Protein AF-A0A383EWJ6-F1 (afdb_monomer_lite)

Structure (mmCIF, N/CA/C/O backbone):
data_AF-A0A383EWJ6-F1
#
_entry.id   AF-A0A383EWJ6-F1
#
loop_
_atom_site.group_PDB
_atom_site.id
_atom_site.type_symbol
_atom_site.label_atom_id
_atom_site.label_alt_id
_atom_site.label_comp_id
_atom_site.label_asym_id
_atom_site.label_entity_id
_atom_site.label_seq_id
_atom_site.pdbx_PDB_ins_code
_atom_site.Cartn_x
_atom_site.Cartn_y
_atom_site.Cartn_z
_atom_site.occupancy
_atom_site.B_iso_or_equiv
_atom_site.auth_seq_id
_atom_site.auth_comp_id
_atom_site.auth_asym_id
_atom_site.auth_atom_id
_atom_site.pdbx_PDB_model_num
ATOM 1 N N . GLU A 1 1 ? 9.327 21.428 -35.315 1.00 63.06 1 GLU A N 1
ATOM 2 C CA . GLU A 1 1 ? 8.652 21.536 -34.005 1.00 63.06 1 GLU A CA 1
ATOM 3 C C . GLU A 1 1 ? 7.188 21.167 -34.194 1.00 63.06 1 GLU A C 1
ATOM 5 O O . GLU A 1 1 ? 6.623 21.555 -35.209 1.00 63.06 1 GLU A O 1
ATOM 10 N N . MET A 1 2 ? 6.603 20.354 -33.310 1.00 69.00 2 MET A N 1
ATOM 11 C CA . MET A 1 2 ? 5.151 20.126 -33.326 1.00 69.00 2 MET A CA 1
ATOM 12 C C . MET A 1 2 ? 4.463 21.328 -32.682 1.00 69.00 2 MET A C 1
ATOM 14 O O . MET A 1 2 ? 4.851 21.725 -31.585 1.00 69.00 2 MET A O 1
ATOM 18 N N . ASN A 1 3 ? 3.427 21.869 -33.323 1.00 84.12 3 ASN A N 1
ATOM 19 C CA . ASN A 1 3 ? 2.596 22.910 -32.715 1.00 84.12 3 ASN A CA 1
ATOM 20 C C . ASN A 1 3 ? 1.774 22.335 -31.542 1.00 84.12 3 ASN A C 1
ATOM 22 O O . ASN A 1 3 ? 1.432 21.152 -31.549 1.00 84.12 3 ASN A O 1
ATOM 26 N N . GLU A 1 4 ? 1.395 23.166 -30.565 1.00 80.31 4 GLU A N 1
ATOM 27 C CA . GLU A 1 4 ? 0.657 22.749 -29.350 1.00 80.31 4 GLU A CA 1
ATOM 28 C C . GLU A 1 4 ? -0.636 21.963 -29.642 1.00 80.31 4 GLU A C 1
ATOM 30 O O . GLU A 1 4 ? -1.017 21.047 -28.918 1.00 80.31 4 GLU A O 1
ATOM 35 N N . ILE A 1 5 ? -1.309 22.264 -30.752 1.00 79.00 5 ILE A N 1
ATOM 36 C CA . ILE A 1 5 ? -2.526 21.549 -31.159 1.00 79.00 5 ILE A CA 1
ATOM 37 C C . ILE A 1 5 ? -2.198 20.117 -31.615 1.00 79.00 5 ILE A C 1
ATOM 39 O O . ILE A 1 5 ? -2.947 19.181 -31.329 1.00 79.00 5 ILE A O 1
ATOM 43 N N . GLN A 1 6 ? -1.055 19.917 -32.280 1.00 81.56 6 GLN A N 1
ATOM 44 C CA . GLN A 1 6 ? -0.598 18.586 -32.683 1.00 81.56 6 GLN A CA 1
ATOM 45 C C . GLN A 1 6 ? -0.189 17.752 -31.468 1.00 81.56 6 GLN A C 1
ATOM 47 O O . GLN A 1 6 ? -0.546 16.576 -31.410 1.00 81.56 6 GLN A O 1
ATOM 52 N N . THR A 1 7 ? 0.469 18.346 -30.469 1.00 80.94 7 THR A N 1
ATOM 53 C CA . THR A 1 7 ? 0.837 17.623 -29.241 1.00 80.94 7 THR A CA 1
ATOM 54 C C . THR A 1 7 ? -0.395 17.201 -28.440 1.00 80.94 7 THR A C 1
ATOM 56 O O . THR A 1 7 ? -0.472 16.049 -28.018 1.00 80.94 7 THR A O 1
ATOM 59 N N . LEU A 1 8 ? -1.404 18.068 -28.304 1.00 82.00 8 LEU A N 1
ATOM 60 C CA . LEU A 1 8 ? -2.668 17.716 -27.648 1.00 82.00 8 LEU A CA 1
ATOM 61 C C . LEU A 1 8 ? -3.435 16.628 -28.406 1.00 82.00 8 LEU A C 1
ATOM 63 O O . LEU A 1 8 ? -3.936 15.689 -27.789 1.00 82.00 8 LEU A O 1
ATOM 67 N N . SER A 1 9 ? -3.486 16.712 -29.738 1.00 81.50 9 SER A N 1
ATOM 68 C CA . SER A 1 9 ? -4.126 15.677 -30.556 1.00 81.50 9 SER A CA 1
ATOM 69 C C . SER A 1 9 ? -3.416 14.326 -30.431 1.00 81.50 9 SER A C 1
ATOM 71 O O . SER A 1 9 ? -4.074 13.296 -30.319 1.00 81.50 9 SER A O 1
ATOM 73 N N . TYR A 1 10 ? -2.083 14.329 -30.365 1.00 82.81 10 TYR A N 1
ATOM 74 C CA . TYR A 1 10 ? -1.284 13.128 -30.164 1.00 82.81 10 TYR A CA 1
ATOM 75 C C . TYR A 1 10 ? -1.541 12.508 -28.786 1.00 82.81 10 TYR A C 1
ATOM 77 O O . TYR A 1 10 ? -1.777 11.308 -28.705 1.00 82.81 10 TYR A O 1
ATOM 85 N N . LEU A 1 11 ? -1.571 13.317 -27.720 1.00 80.44 11 LEU A N 1
ATOM 86 C CA . LEU A 1 11 ? -1.831 12.852 -26.351 1.00 80.44 11 LEU A CA 1
ATOM 87 C C . LEU A 1 11 ? -3.245 12.281 -26.172 1.00 80.44 11 LEU A C 1
ATOM 89 O O . LEU A 1 11 ? -3.419 11.261 -25.510 1.00 80.44 11 LEU A O 1
ATOM 93 N N . LEU A 1 12 ? -4.261 12.923 -26.751 1.00 80.00 12 LEU A N 1
ATOM 94 C CA . LEU A 1 12 ? -5.654 12.482 -26.616 1.00 80.00 12 LEU A CA 1
ATOM 95 C C . LEU A 1 12 ? -5.964 11.236 -27.449 1.00 80.00 12 LEU A C 1
ATOM 97 O O . LEU A 1 12 ? -6.811 10.439 -27.055 1.00 80.00 12 LEU A O 1
ATOM 101 N N . ASN A 1 13 ? -5.277 11.059 -28.578 1.00 81.56 13 ASN A N 1
ATOM 102 C CA . ASN A 1 13 ? -5.484 9.924 -29.477 1.00 81.56 13 ASN A CA 1
ATOM 103 C C . ASN A 1 13 ? -4.571 8.728 -29.146 1.00 81.56 13 ASN A C 1
ATOM 105 O O . ASN A 1 13 ? -4.603 7.700 -29.822 1.00 81.56 13 ASN A O 1
ATOM 109 N N . GLN A 1 14 ? -3.731 8.857 -28.115 1.00 81.81 14 GLN A N 1
ATOM 110 C CA . GLN A 1 14 ? -2.833 7.799 -27.686 1.00 81.81 14 GLN A CA 1
ATOM 111 C C . GLN A 1 14 ? -3.583 6.748 -26.865 1.00 81.81 14 GLN A C 1
ATOM 113 O O . GLN A 1 14 ? -4.329 7.062 -25.936 1.00 81.81 14 GLN A O 1
ATOM 118 N N . ASN A 1 15 ? -3.329 5.471 -27.155 1.00 84.44 15 ASN A N 1
ATOM 119 C CA . ASN A 1 15 ? -3.796 4.394 -26.296 1.00 84.44 15 ASN A CA 1
ATOM 120 C C . ASN A 1 15 ? -2.955 4.356 -25.011 1.00 84.44 15 ASN A C 1
ATOM 122 O O . ASN A 1 15 ? -1.870 3.771 -24.971 1.00 84.44 15 ASN A O 1
ATOM 126 N N . TRP A 1 16 ? -3.458 4.991 -23.954 1.00 81.88 16 TRP A N 1
ATOM 127 C CA . TRP A 1 16 ? -2.786 5.083 -22.656 1.00 81.88 16 TRP A CA 1
ATOM 128 C C . TRP A 1 16 ? -2.448 3.720 -22.044 1.00 81.88 16 TRP A C 1
ATOM 130 O O . TRP A 1 16 ? -1.446 3.604 -21.339 1.00 81.88 16 TRP A O 1
ATOM 140 N N . LEU A 1 17 ? -3.222 2.673 -22.345 1.00 81.44 17 LEU A N 1
ATOM 141 C CA . LEU A 1 17 ? -2.930 1.323 -21.863 1.00 81.44 17 LEU A CA 1
ATOM 142 C C . LEU A 1 17 ? -1.641 0.775 -22.485 1.00 81.44 17 LEU A C 1
ATOM 144 O O . LEU A 1 17 ? -0.797 0.236 -21.767 1.00 81.44 17 LEU A O 1
ATOM 148 N N . ASP A 1 18 ? -1.434 0.995 -23.784 1.00 83.06 18 ASP A N 1
ATOM 149 C CA . ASP A 1 18 ? -0.212 0.578 -24.477 1.00 83.06 18 ASP A CA 1
ATOM 150 C C . ASP A 1 18 ? 1.009 1.368 -23.994 1.00 83.06 18 ASP A C 1
ATOM 152 O O . ASP A 1 18 ? 2.106 0.820 -23.873 1.00 83.06 18 ASP A O 1
ATOM 156 N N . VAL A 1 19 ? 0.825 2.651 -23.669 1.00 84.19 19 VAL A N 1
ATOM 157 C CA . VAL A 1 19 ? 1.882 3.491 -23.082 1.00 84.19 19 VAL A CA 1
ATOM 158 C C . VAL A 1 19 ? 2.323 2.940 -21.733 1.00 84.19 19 VAL A C 1
ATOM 160 O O . VAL A 1 19 ? 3.520 2.755 -21.507 1.00 84.19 19 VAL A O 1
ATOM 163 N N . VAL A 1 20 ? 1.367 2.630 -20.854 1.00 83.44 20 VAL A N 1
ATOM 164 C CA . VAL A 1 20 ? 1.648 2.053 -19.534 1.00 83.44 20 VAL A CA 1
ATOM 165 C C . VAL A 1 20 ? 2.313 0.683 -19.675 1.00 83.44 20 VAL A C 1
ATOM 167 O O . VAL A 1 20 ? 3.306 0.418 -18.997 1.00 83.44 20 VAL A O 1
ATOM 170 N N . ALA A 1 21 ? 1.829 -0.171 -20.582 1.00 83.44 21 ALA A N 1
ATOM 171 C CA . ALA A 1 21 ? 2.427 -1.480 -20.837 1.00 83.44 21 ALA A CA 1
ATOM 172 C C . ALA A 1 21 ? 3.893 -1.363 -21.292 1.00 83.44 21 ALA A C 1
ATOM 174 O O . ALA A 1 21 ? 4.762 -2.048 -20.748 1.00 83.44 21 ALA A O 1
ATOM 175 N N . ARG A 1 22 ? 4.195 -0.444 -22.222 1.00 84.44 22 ARG A N 1
ATOM 176 C CA . ARG A 1 22 ? 5.563 -0.179 -22.705 1.00 84.44 22 ARG A CA 1
ATOM 177 C C . ARG A 1 22 ? 6.465 0.400 -21.619 1.00 84.44 22 ARG A C 1
ATOM 179 O O . ARG A 1 22 ? 7.590 -0.064 -21.452 1.00 84.44 22 ARG A O 1
ATOM 186 N N . PHE A 1 23 ? 5.975 1.369 -20.846 1.00 85.31 23 PHE A N 1
ATOM 187 C CA . PHE A 1 23 ? 6.714 1.933 -19.713 1.00 85.31 23 PHE A CA 1
ATOM 188 C C . PHE A 1 23 ? 7.077 0.852 -18.684 1.00 85.31 23 PHE A C 1
ATOM 190 O O . PHE A 1 23 ? 8.219 0.773 -18.220 1.00 85.31 23 PHE A O 1
ATOM 197 N N . ARG A 1 24 ? 6.130 -0.040 -18.362 1.00 81.69 24 ARG A N 1
ATOM 198 C CA . ARG A 1 24 ? 6.387 -1.161 -17.449 1.00 81.69 24 ARG A CA 1
ATOM 199 C C . ARG A 1 24 ? 7.378 -2.161 -18.037 1.00 81.69 24 ARG A C 1
ATOM 201 O O . ARG A 1 24 ? 8.281 -2.573 -17.322 1.00 81.69 24 ARG A O 1
ATOM 208 N N . ALA A 1 25 ? 7.263 -2.509 -19.317 1.00 83.44 25 ALA A N 1
ATOM 209 C CA . ALA A 1 25 ? 8.219 -3.399 -19.973 1.00 83.44 25 ALA A CA 1
ATOM 210 C C . ALA A 1 25 ? 9.655 -2.848 -19.905 1.00 83.44 25 ALA A C 1
ATOM 212 O O . ALA A 1 25 ? 10.561 -3.568 -19.491 1.00 83.44 25 ALA A O 1
ATOM 213 N N . ASN A 1 26 ? 9.845 -1.560 -20.206 1.00 82.00 26 ASN A N 1
ATOM 214 C CA . ASN A 1 26 ? 11.156 -0.910 -20.142 1.00 82.00 26 ASN A CA 1
ATOM 215 C C . ASN A 1 26 ? 11.695 -0.845 -18.705 1.00 82.00 26 ASN A C 1
ATOM 217 O O . ASN A 1 26 ? 12.834 -1.219 -18.447 1.00 82.00 26 ASN A O 1
ATOM 221 N N . SER A 1 27 ? 10.859 -0.453 -17.740 1.00 78.81 27 SER A N 1
ATOM 222 C CA . SER A 1 27 ? 11.286 -0.382 -16.336 1.00 78.81 27 SER A CA 1
ATOM 223 C C . SER A 1 27 ? 11.604 -1.749 -15.721 1.00 78.81 27 SER A C 1
ATOM 225 O O . SER A 1 27 ? 12.435 -1.813 -14.819 1.00 78.81 27 SER A O 1
ATOM 227 N N . ILE A 1 28 ? 10.987 -2.846 -16.182 1.00 80.31 28 ILE A N 1
ATOM 228 C CA . ILE A 1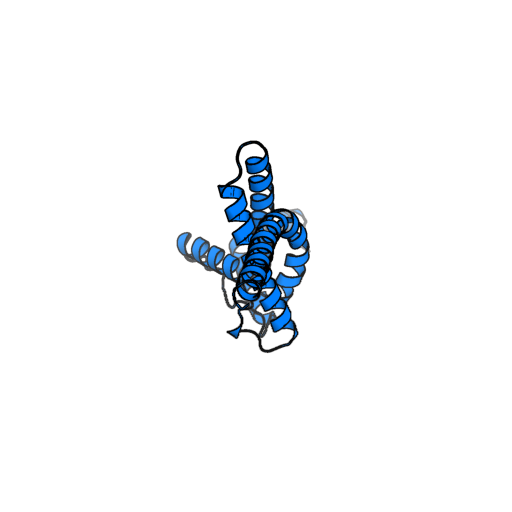 28 ? 11.349 -4.213 -15.764 1.00 80.31 28 ILE A CA 1
ATOM 229 C C . ILE A 1 28 ? 12.775 -4.553 -16.217 1.00 80.31 28 ILE A C 1
ATOM 231 O O . ILE A 1 28 ? 13.529 -5.115 -15.424 1.00 80.31 28 ILE A O 1
ATOM 235 N N . LEU A 1 29 ? 13.148 -4.182 -17.447 1.00 78.44 29 LEU A N 1
ATOM 236 C CA . LEU A 1 29 ? 14.494 -4.406 -17.986 1.00 78.44 29 LEU A CA 1
ATOM 237 C C . LEU A 1 29 ? 15.555 -3.618 -17.201 1.00 78.44 29 LEU A C 1
ATOM 239 O O . LEU A 1 29 ? 16.581 -4.183 -16.829 1.00 78.44 29 LEU A O 1
ATOM 243 N N . ASP A 1 30 ? 15.266 -2.360 -16.862 1.00 73.94 30 ASP A N 1
ATOM 244 C CA . ASP A 1 30 ? 16.184 -1.498 -16.099 1.00 73.94 30 ASP A CA 1
ATOM 245 C C . ASP A 1 30 ? 16.280 -1.873 -14.610 1.00 73.94 30 ASP A C 1
ATOM 247 O O . ASP A 1 30 ? 17.268 -1.579 -13.937 1.00 73.94 30 ASP A O 1
ATOM 251 N N . SER A 1 31 ? 15.256 -2.534 -14.067 1.00 67.62 31 SER A N 1
ATOM 252 C CA . SER A 1 31 ? 15.156 -2.853 -12.636 1.00 67.62 31 SER A CA 1
ATOM 253 C C . SER A 1 31 ? 16.077 -3.983 -12.167 1.00 67.62 31 SER A C 1
ATOM 255 O O . SER A 1 31 ? 16.186 -4.212 -10.959 1.00 67.62 31 SER A O 1
ATOM 257 N N . GLY A 1 32 ? 16.739 -4.698 -13.081 1.00 70.88 32 GLY A N 1
ATOM 258 C CA . GLY A 1 32 ? 17.689 -5.760 -12.751 1.00 70.88 32 GLY A CA 1
ATOM 259 C C . GLY A 1 32 ? 17.109 -6.827 -11.811 1.00 70.88 32 GLY A C 1
ATOM 260 O O . GLY A 1 32 ? 15.981 -7.287 -11.978 1.00 70.88 32 GLY A O 1
ATOM 261 N N . ARG A 1 33 ? 17.879 -7.225 -10.787 1.00 66.00 33 ARG A N 1
ATOM 262 C CA . ARG A 1 33 ? 17.529 -8.321 -9.855 1.00 66.00 33 ARG A CA 1
ATOM 263 C C . ARG A 1 33 ? 16.324 -8.037 -8.954 1.00 66.00 33 ARG A C 1
ATOM 265 O O . ARG A 1 33 ? 15.841 -8.958 -8.305 1.00 66.00 33 ARG A O 1
ATOM 272 N N . THR A 1 34 ? 15.858 -6.789 -8.876 1.00 70.94 34 THR A N 1
ATOM 273 C CA . THR A 1 34 ? 14.836 -6.375 -7.905 1.00 70.94 34 THR A CA 1
ATOM 274 C C . THR A 1 34 ? 13.434 -6.210 -8.505 1.00 70.94 34 THR A C 1
ATOM 276 O O . THR A 1 34 ? 12.513 -5.689 -7.869 1.00 70.94 34 THR A O 1
ATOM 279 N N . THR A 1 35 ? 13.252 -6.674 -9.743 1.00 78.88 35 THR A N 1
ATOM 280 C CA . THR A 1 35 ? 11.964 -6.654 -10.436 1.00 78.88 35 THR A CA 1
ATOM 281 C C . THR A 1 35 ? 11.002 -7.739 -9.948 1.00 78.88 35 THR A C 1
ATOM 283 O O . THR A 1 35 ? 11.400 -8.829 -9.542 1.00 78.88 35 THR A O 1
ATOM 286 N N . TYR A 1 36 ? 9.703 -7.456 -10.048 1.00 71.88 36 TYR A N 1
ATOM 287 C CA . TYR A 1 36 ? 8.651 -8.450 -9.834 1.00 71.88 36 TYR A CA 1
ATOM 288 C C . TYR A 1 36 ? 8.528 -9.463 -10.982 1.00 71.88 36 TYR A C 1
ATOM 290 O O . TYR A 1 36 ? 7.942 -10.525 -10.783 1.00 71.88 36 TYR A O 1
ATOM 298 N N . GLY A 1 37 ? 9.022 -9.131 -12.184 1.00 72.31 37 GLY A N 1
ATOM 299 C CA . GLY A 1 37 ? 8.885 -9.978 -13.378 1.00 72.31 37 GLY A CA 1
ATOM 300 C C . GLY A 1 37 ? 7.437 -10.155 -13.860 1.00 72.31 37 GLY A C 1
ATOM 301 O O . GLY A 1 37 ? 7.124 -11.123 -14.549 1.00 72.31 37 GLY A O 1
ATOM 302 N N . VAL A 1 38 ? 6.530 -9.250 -13.469 1.00 78.62 38 VAL A N 1
ATOM 303 C CA . VAL A 1 38 ? 5.108 -9.303 -13.841 1.00 78.62 38 VAL A CA 1
ATOM 304 C C . VAL A 1 38 ? 4.809 -8.259 -14.913 1.00 78.62 38 VAL A C 1
ATOM 306 O O . VAL A 1 38 ? 4.807 -7.054 -14.640 1.00 78.62 38 VAL A O 1
ATOM 309 N N . TYR A 1 39 ? 4.521 -8.744 -16.120 1.00 79.25 39 TYR A N 1
ATOM 310 C CA . TYR A 1 39 ? 4.099 -7.935 -17.260 1.00 79.25 39 TYR A CA 1
ATOM 311 C C . TYR A 1 39 ? 2.599 -7.638 -17.212 1.00 79.25 39 TYR A C 1
ATOM 313 O O . TYR A 1 39 ? 1.811 -8.411 -16.663 1.00 79.25 39 TYR A O 1
ATOM 321 N N . LEU A 1 40 ? 2.224 -6.493 -17.781 1.00 79.50 40 LEU A N 1
ATOM 322 C CA . LEU A 1 40 ? 0.832 -6.101 -17.950 1.00 79.50 40 LEU A CA 1
ATOM 323 C C . LEU A 1 40 ? 0.333 -6.688 -19.271 1.00 79.50 40 LEU A C 1
ATOM 325 O O . LEU A 1 40 ? 0.836 -6.324 -20.331 1.00 79.50 40 LEU A O 1
ATOM 329 N N . ASP A 1 41 ? -0.610 -7.623 -19.188 1.00 80.50 41 ASP A N 1
ATOM 330 C CA . ASP A 1 41 ? -1.146 -8.332 -20.349 1.00 80.50 41 ASP A CA 1
ATOM 331 C C . ASP A 1 41 ? -2.487 -7.712 -20.766 1.00 80.50 41 ASP A C 1
ATOM 333 O O . ASP A 1 41 ? -3.466 -7.772 -20.022 1.00 80.50 41 ASP A O 1
ATOM 337 N N . LEU A 1 42 ? -2.510 -7.092 -21.950 1.00 82.12 42 LEU A N 1
ATOM 338 C CA . LEU A 1 42 ? -3.683 -6.437 -22.543 1.00 82.12 42 LEU A CA 1
ATOM 339 C C . LEU A 1 42 ? -4.406 -7.315 -23.574 1.00 82.12 42 LEU A C 1
ATOM 341 O O . LEU A 1 42 ? -5.339 -6.841 -24.216 1.00 82.12 42 LEU A O 1
ATOM 345 N N . SER A 1 43 ? -4.009 -8.581 -23.744 1.00 84.31 43 SER A N 1
ATOM 346 C CA . SER A 1 43 ? -4.613 -9.493 -24.730 1.00 84.31 43 SER A CA 1
ATOM 347 C C . SER A 1 43 ? -6.117 -9.698 -24.528 1.00 84.31 43 SER A C 1
ATOM 349 O O . SER A 1 43 ? -6.852 -9.952 -25.480 1.00 84.31 43 SER A O 1
ATOM 351 N N . SER A 1 44 ? -6.589 -9.589 -23.285 1.00 86.69 44 SER A N 1
ATOM 352 C CA . SER A 1 44 ? -7.993 -9.727 -22.912 1.00 86.69 44 SER A CA 1
ATOM 353 C C . SER A 1 44 ? -8.283 -8.955 -21.629 1.00 86.69 44 SER A C 1
ATOM 355 O O . SER A 1 44 ? -7.431 -8.870 -20.744 1.00 86.69 44 SER A O 1
ATOM 357 N N . THR A 1 45 ? -9.514 -8.460 -21.465 1.00 84.69 45 THR A N 1
ATOM 358 C CA . THR A 1 45 ? -9.972 -7.814 -20.222 1.00 84.69 45 THR A CA 1
ATOM 359 C C . THR A 1 45 ? -9.758 -8.714 -19.003 1.00 84.69 45 THR A C 1
ATOM 361 O O . THR A 1 45 ? -9.369 -8.234 -17.940 1.00 84.69 45 THR A O 1
ATOM 364 N N . TYR A 1 46 ? -9.949 -10.027 -19.158 1.00 85.56 46 TYR A N 1
ATOM 365 C CA . TYR A 1 46 ? -9.704 -10.993 -18.087 1.00 85.56 46 TYR A CA 1
ATOM 366 C C . TYR A 1 46 ? -8.218 -11.061 -17.702 1.00 85.56 46 TYR A C 1
ATOM 368 O O . TYR A 1 46 ? -7.877 -10.972 -16.520 1.00 85.56 46 TYR A O 1
ATOM 376 N N . MET A 1 47 ? -7.327 -11.153 -18.695 1.00 85.88 47 MET A N 1
ATOM 377 C CA . MET A 1 47 ? -5.875 -11.181 -18.475 1.00 85.88 47 MET A CA 1
ATO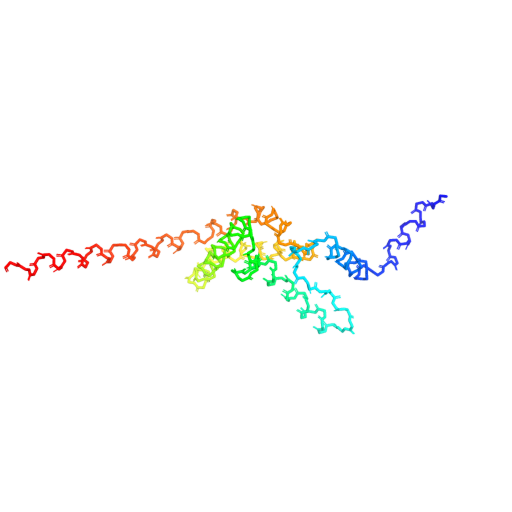M 378 C C . MET A 1 47 ? -5.357 -9.867 -17.888 1.00 85.88 47 MET A C 1
ATOM 380 O O . MET A 1 47 ? -4.488 -9.877 -17.013 1.00 85.88 47 MET A O 1
ATOM 384 N N . MET A 1 48 ? -5.943 -8.739 -18.286 1.00 85.25 48 MET A N 1
ATOM 385 C CA . MET A 1 48 ? -5.619 -7.427 -17.733 1.00 85.25 48 MET A CA 1
ATOM 386 C C . MET A 1 48 ? -5.956 -7.355 -16.241 1.00 85.25 48 MET A C 1
ATOM 388 O O . MET A 1 48 ? -5.117 -6.943 -15.438 1.00 85.25 48 MET A O 1
ATOM 392 N N . VAL A 1 49 ? -7.152 -7.799 -15.843 1.00 87.56 49 VAL A N 1
ATOM 393 C CA . VAL A 1 49 ? -7.551 -7.816 -14.427 1.00 87.56 49 VAL A CA 1
ATOM 394 C C . VAL A 1 49 ? -6.661 -8.773 -13.634 1.00 87.56 49 VAL A C 1
ATOM 396 O O . VAL A 1 49 ? -6.160 -8.406 -12.571 1.00 87.56 49 VAL A O 1
ATOM 399 N N . TYR A 1 50 ? -6.403 -9.972 -14.160 1.00 88.12 50 TYR A N 1
ATOM 400 C CA . TYR A 1 50 ? -5.557 -10.963 -13.496 1.00 88.12 50 TYR A CA 1
ATOM 401 C C . TYR A 1 50 ? -4.117 -10.468 -13.303 1.00 88.12 50 TYR A C 1
ATOM 403 O O . TYR A 1 50 ? -3.587 -10.517 -12.191 1.00 88.12 50 TYR A O 1
ATOM 411 N N . SER A 1 51 ? -3.490 -9.949 -14.362 1.00 86.50 51 SER A N 1
ATOM 412 C CA . SER A 1 51 ? -2.128 -9.412 -14.300 1.00 86.50 51 SER A CA 1
ATOM 413 C C . SER A 1 51 ? -2.044 -8.220 -13.343 1.00 86.50 51 SER A C 1
ATOM 415 O O . SER A 1 51 ? -1.118 -8.160 -12.537 1.00 86.50 51 SER A O 1
ATOM 417 N N . THR A 1 52 ? -3.043 -7.335 -13.335 1.00 86.00 52 THR A N 1
ATOM 418 C CA . THR A 1 52 ? -3.131 -6.195 -12.403 1.00 86.00 52 THR A CA 1
ATOM 419 C C . THR A 1 52 ? -3.240 -6.633 -10.948 1.00 86.00 52 THR A C 1
ATOM 421 O O . THR A 1 52 ? -2.498 -6.141 -10.098 1.00 86.00 52 THR A O 1
ATOM 424 N N . LEU A 1 53 ? -4.103 -7.603 -10.643 1.00 88.00 53 LEU A N 1
ATOM 425 C CA . LEU A 1 53 ? -4.200 -8.148 -9.290 1.00 88.00 53 LEU A CA 1
ATOM 426 C C . LEU A 1 53 ? -2.901 -8.840 -8.871 1.00 88.00 53 LEU A C 1
ATOM 428 O O . LEU A 1 53 ? -2.434 -8.643 -7.750 1.00 88.00 53 LEU A O 1
ATOM 432 N N . LYS A 1 54 ? -2.271 -9.596 -9.777 1.00 86.94 54 LYS A N 1
ATOM 433 C CA . LYS A 1 54 ? -0.969 -10.222 -9.524 1.00 86.94 54 LYS A CA 1
ATOM 434 C C . LYS A 1 54 ? 0.094 -9.168 -9.204 1.00 86.94 54 LYS A C 1
ATOM 436 O O . LYS A 1 54 ? 0.794 -9.309 -8.207 1.00 86.94 54 LYS A O 1
ATOM 441 N N . MET A 1 55 ? 0.180 -8.089 -9.984 1.00 87.00 55 MET A N 1
ATOM 442 C CA . MET A 1 55 ? 1.083 -6.965 -9.704 1.00 87.00 55 MET A CA 1
ATOM 443 C C . MET A 1 55 ? 0.829 -6.361 -8.325 1.00 87.00 55 MET A C 1
ATOM 445 O O . MET A 1 55 ? 1.776 -6.115 -7.584 1.00 87.00 55 MET A O 1
ATOM 449 N N . TYR A 1 56 ? -0.438 -6.169 -7.964 1.00 88.19 56 TYR A N 1
ATOM 450 C CA . TYR A 1 56 ? -0.811 -5.597 -6.679 1.00 88.19 56 TYR A CA 1
ATOM 451 C C . TYR A 1 56 ? -0.365 -6.459 -5.491 1.00 88.19 56 TYR A C 1
ATOM 453 O O . TYR A 1 56 ? 0.196 -5.952 -4.519 1.00 88.19 56 TYR A O 1
ATOM 461 N N . VAL A 1 57 ? -0.543 -7.777 -5.590 1.00 87.31 57 VAL A N 1
ATOM 462 C CA . VAL A 1 57 ? -0.086 -8.730 -4.568 1.00 87.31 57 VAL A CA 1
ATOM 463 C C . VAL A 1 57 ? 1.439 -8.705 -4.442 1.00 87.31 57 VAL A C 1
ATOM 465 O O . VAL A 1 57 ? 1.960 -8.642 -3.330 1.00 87.31 57 VAL A O 1
ATOM 468 N N . TYR A 1 58 ? 2.165 -8.702 -5.563 1.00 85.88 58 TYR A N 1
ATOM 469 C CA . TYR A 1 58 ? 3.627 -8.606 -5.539 1.00 85.88 58 TYR A CA 1
ATOM 470 C C . TYR A 1 58 ? 4.102 -7.275 -4.950 1.00 85.88 58 TYR A C 1
ATOM 472 O O . TYR A 1 58 ? 5.036 -7.270 -4.158 1.00 85.88 58 TYR A O 1
ATOM 480 N N . TYR A 1 59 ? 3.435 -6.165 -5.260 1.00 86.06 59 TYR A N 1
ATOM 481 C CA . TYR A 1 59 ? 3.747 -4.866 -4.670 1.00 86.06 59 TYR A CA 1
ATOM 482 C C . TYR A 1 59 ? 3.607 -4.874 -3.141 1.00 86.06 59 TYR A C 1
ATOM 484 O O . TYR A 1 59 ? 4.502 -4.408 -2.442 1.00 86.06 59 TYR A O 1
ATOM 492 N N . LEU A 1 60 ? 2.520 -5.447 -2.614 1.00 84.25 60 LEU A N 1
ATOM 493 C CA . LEU A 1 60 ? 2.258 -5.458 -1.173 1.00 84.25 60 LEU A CA 1
ATOM 494 C C . LEU A 1 60 ? 3.192 -6.376 -0.380 1.00 84.25 60 LEU A C 1
ATOM 496 O O . LEU A 1 60 ? 3.546 -6.031 0.749 1.00 84.25 60 LEU A O 1
ATOM 500 N N . PHE A 1 61 ? 3.526 -7.547 -0.933 1.00 82.62 61 PHE A N 1
ATOM 501 C CA . PHE A 1 61 ? 4.141 -8.630 -0.159 1.00 82.62 61 PHE A CA 1
ATOM 502 C C . PHE A 1 61 ? 5.577 -8.979 -0.557 1.00 82.62 61 PHE A C 1
ATOM 504 O O . PHE A 1 61 ? 6.262 -9.655 0.213 1.00 82.62 61 PHE A O 1
ATOM 511 N N . ALA A 1 62 ? 6.069 -8.533 -1.712 1.00 82.00 62 ALA A N 1
ATOM 512 C CA . ALA A 1 62 ? 7.463 -8.757 -2.074 1.00 82.00 62 ALA A CA 1
ATOM 513 C C . ALA A 1 62 ? 8.387 -7.718 -1.391 1.00 82.00 62 ALA A C 1
ATOM 515 O O . ALA A 1 62 ? 7.985 -6.568 -1.198 1.00 82.00 62 ALA A O 1
ATOM 516 N N . PRO A 1 63 ? 9.638 -8.081 -1.056 1.00 78.12 63 PRO A N 1
ATOM 517 C CA . PRO A 1 63 ? 10.292 -9.351 -1.364 1.00 78.12 63 PRO A CA 1
ATOM 518 C C . PRO A 1 63 ? 9.881 -10.467 -0.401 1.00 78.12 63 PRO A C 1
ATOM 520 O O . PRO A 1 63 ? 9.809 -10.281 0.813 1.00 78.12 63 PRO A O 1
ATOM 523 N N . PHE A 1 64 ? 9.638 -11.650 -0.958 1.00 77.56 64 PHE A N 1
ATOM 524 C CA . PHE A 1 64 ? 9.436 -12.845 -0.150 1.00 77.56 64 PHE A CA 1
ATOM 525 C C . PHE A 1 64 ? 10.769 -13.345 0.429 1.00 77.56 64 PHE A C 1
ATOM 527 O O . PHE A 1 64 ? 11.809 -13.088 -0.178 1.00 77.56 64 PHE A O 1
ATOM 534 N N . PRO A 1 65 ? 10.774 -14.109 1.541 1.00 68.81 65 PRO A N 1
ATOM 535 C CA . PRO A 1 65 ? 12.009 -14.566 2.190 1.00 68.81 65 PRO A CA 1
ATOM 536 C C . PRO A 1 65 ? 12.989 -15.297 1.259 1.00 68.81 65 PRO A C 1
ATOM 538 O O . PRO A 1 65 ? 14.196 -15.193 1.433 1.00 68.81 65 PRO A O 1
ATOM 541 N N . TRP A 1 66 ? 12.479 -15.994 0.241 1.00 69.81 66 TRP A N 1
ATOM 542 C CA . TRP A 1 66 ? 13.274 -16.712 -0.762 1.00 69.81 66 TRP A CA 1
ATOM 543 C C . TRP A 1 66 ? 13.836 -15.829 -1.893 1.00 69.81 66 TRP A C 1
ATOM 545 O O . TRP A 1 66 ? 14.564 -16.332 -2.739 1.00 69.81 66 TRP A O 1
ATOM 555 N N . GLN A 1 67 ? 13.492 -14.538 -1.946 1.00 67.69 67 GLN A N 1
ATOM 556 C CA . GLN A 1 67 ? 14.010 -13.558 -2.920 1.00 67.69 67 GLN A CA 1
ATOM 557 C C . GLN A 1 67 ? 15.074 -12.629 -2.310 1.00 67.69 67 GLN A C 1
ATOM 559 O O . GLN A 1 67 ? 15.514 -11.670 -2.945 1.00 67.69 67 GLN A O 1
ATOM 564 N N . VAL A 1 68 ? 15.442 -12.866 -1.050 1.00 70.19 68 VAL A N 1
ATOM 565 C CA . VAL A 1 68 ? 16.336 -12.006 -0.280 1.00 70.19 68 VAL A CA 1
ATOM 566 C C . VAL A 1 68 ? 17.774 -12.507 -0.395 1.00 70.19 68 VAL A C 1
ATOM 568 O O . VAL A 1 68 ? 18.176 -13.411 0.326 1.00 70.19 68 VAL A O 1
ATOM 571 N N . ASP A 1 69 ? 18.560 -11.855 -1.252 1.00 69.44 69 ASP A N 1
ATOM 572 C CA . ASP A 1 69 ? 20.006 -12.108 -1.390 1.00 69.44 69 ASP A CA 1
ATOM 573 C C . ASP A 1 69 ? 20.876 -11.032 -0.698 1.00 69.44 69 ASP A C 1
ATOM 575 O O . ASP A 1 69 ? 22.103 -11.074 -0.761 1.00 69.44 69 ASP A O 1
ATOM 579 N N . SER A 1 70 ? 20.266 -10.018 -0.066 1.00 74.88 70 SER A N 1
ATOM 580 C CA . SER A 1 70 ? 20.975 -8.864 0.509 1.00 74.88 70 SER A CA 1
ATOM 581 C C . SER A 1 70 ? 20.367 -8.375 1.826 1.00 74.88 70 SER A C 1
ATOM 583 O O . SER A 1 70 ? 19.182 -8.577 2.093 1.00 74.88 70 SER A O 1
ATOM 585 N N . LEU A 1 71 ? 21.161 -7.663 2.639 1.00 72.38 71 LEU A N 1
ATOM 586 C CA . LEU A 1 71 ? 20.705 -7.045 3.897 1.00 72.38 71 LEU A CA 1
ATOM 587 C C . LEU A 1 71 ? 19.501 -6.112 3.689 1.00 72.38 71 LEU A C 1
ATOM 589 O O . LEU A 1 71 ? 18.566 -6.107 4.488 1.00 72.38 71 LEU A O 1
ATOM 593 N N . THR A 1 72 ? 19.483 -5.364 2.583 1.00 71.69 72 THR A N 1
ATOM 594 C CA . THR A 1 72 ? 18.343 -4.516 2.207 1.00 71.69 72 THR A CA 1
ATOM 595 C C . THR A 1 72 ? 17.102 -5.348 1.880 1.00 71.69 72 THR A C 1
ATOM 597 O O . THR A 1 72 ? 15.994 -4.956 2.235 1.00 71.69 72 THR A O 1
ATOM 600 N N . GLY A 1 73 ? 17.272 -6.520 1.258 1.00 73.69 73 GLY A N 1
ATOM 601 C CA . GLY A 1 73 ? 16.182 -7.469 1.038 1.00 73.69 73 GLY A CA 1
ATOM 602 C C . GLY A 1 73 ? 15.617 -8.033 2.346 1.00 73.69 73 GLY A C 1
ATOM 603 O O . GLY A 1 73 ? 14.408 -8.206 2.453 1.00 73.69 73 GLY A O 1
ATOM 604 N N . LEU A 1 74 ? 16.456 -8.255 3.365 1.00 79.25 74 LEU A N 1
ATOM 605 C CA . LEU A 1 74 ? 16.014 -8.765 4.669 1.00 79.25 74 LEU A CA 1
ATOM 606 C C . LEU A 1 74 ? 15.167 -7.733 5.418 1.00 79.25 74 LEU A C 1
ATOM 608 O O . LEU A 1 74 ? 14.111 -8.068 5.962 1.00 79.25 74 LEU A O 1
ATOM 612 N N . TYR A 1 75 ? 15.602 -6.470 5.400 1.00 79.94 75 TYR A N 1
ATOM 613 C CA . TYR A 1 75 ? 14.816 -5.353 5.922 1.00 79.94 75 TYR A CA 1
ATOM 614 C C . TYR A 1 75 ? 13.463 -5.251 5.205 1.00 79.94 75 TYR A C 1
ATOM 616 O O . TYR A 1 75 ? 12.414 -5.239 5.847 1.00 79.94 75 TYR A O 1
ATOM 624 N N . ALA A 1 76 ? 13.484 -5.285 3.872 1.00 80.50 76 ALA A N 1
ATOM 625 C CA . ALA A 1 76 ? 12.290 -5.219 3.041 1.00 80.50 76 ALA A CA 1
ATOM 626 C C . ALA A 1 76 ? 11.310 -6.382 3.283 1.00 80.50 76 ALA A C 1
ATOM 628 O O . ALA A 1 76 ? 10.099 -6.174 3.368 1.00 80.50 76 ALA A O 1
ATOM 629 N N . GLY A 1 77 ? 11.822 -7.606 3.435 1.00 81.94 77 GLY A N 1
ATOM 630 C CA . GLY A 1 77 ? 11.015 -8.786 3.743 1.00 81.94 77 GLY A CA 1
ATOM 631 C C . GLY A 1 77 ? 10.394 -8.711 5.139 1.00 81.94 77 GLY A C 1
ATOM 632 O O . GLY A 1 77 ? 9.216 -9.020 5.316 1.00 81.94 77 GLY A O 1
ATOM 633 N N . THR A 1 78 ? 11.147 -8.215 6.126 1.00 83.88 78 THR A N 1
ATOM 634 C CA . THR A 1 78 ? 10.629 -7.982 7.485 1.00 83.88 78 THR A CA 1
ATOM 635 C C . THR A 1 78 ? 9.521 -6.925 7.480 1.00 83.88 78 THR A C 1
ATOM 637 O O . THR A 1 78 ? 8.477 -7.117 8.107 1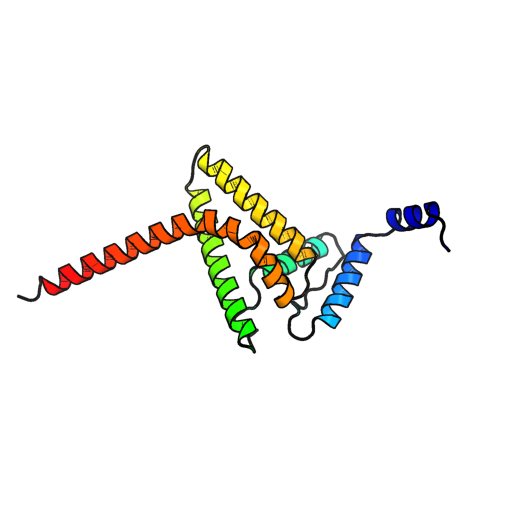.00 83.88 78 THR A O 1
ATOM 640 N N . GLU A 1 79 ? 9.703 -5.838 6.726 1.00 85.00 79 GLU A N 1
ATOM 641 C CA . GLU A 1 79 ? 8.690 -4.793 6.551 1.00 85.00 79 GLU A CA 1
ATOM 642 C C . GLU A 1 79 ? 7.413 -5.339 5.889 1.00 85.00 79 GLU A C 1
ATOM 644 O O . GLU A 1 79 ? 6.301 -5.006 6.308 1.00 85.00 79 GLU A O 1
ATOM 649 N N . SER A 1 80 ? 7.555 -6.211 4.889 1.00 86.06 80 SER A N 1
ATOM 650 C CA . SER A 1 80 ? 6.432 -6.897 4.241 1.00 86.06 80 SER A CA 1
ATOM 651 C C . SER A 1 80 ? 5.643 -7.777 5.223 1.00 86.06 80 SER A C 1
ATOM 653 O O . SER A 1 80 ? 4.415 -7.676 5.307 1.00 86.06 80 SER A O 1
ATOM 655 N N . ILE A 1 81 ? 6.332 -8.575 6.049 1.00 87.31 81 ILE A N 1
ATOM 656 C CA . ILE A 1 81 ? 5.692 -9.417 7.074 1.00 87.31 81 ILE A CA 1
ATOM 657 C C . ILE A 1 81 ? 4.946 -8.552 8.099 1.00 87.31 81 ILE A C 1
ATOM 659 O O . ILE A 1 81 ? 3.781 -8.815 8.406 1.00 87.31 81 ILE A O 1
ATOM 663 N N . MET A 1 82 ? 5.585 -7.488 8.594 1.00 87.38 82 MET A N 1
ATOM 664 C CA . MET A 1 82 ? 4.968 -6.513 9.502 1.00 87.38 82 MET A CA 1
ATOM 665 C C . MET A 1 82 ? 3.693 -5.910 8.901 1.00 87.38 82 MET A C 1
ATOM 667 O O . MET A 1 82 ? 2.649 -5.868 9.556 1.00 87.38 82 MET A O 1
ATOM 671 N N . ARG A 1 83 ? 3.740 -5.504 7.628 1.00 89.12 83 ARG A N 1
ATOM 672 C CA . ARG A 1 83 ? 2.583 -4.970 6.899 1.00 89.12 83 ARG A CA 1
ATOM 673 C C . ARG A 1 83 ? 1.456 -5.991 6.799 1.00 89.12 83 ARG A C 1
ATOM 675 O O . ARG A 1 83 ? 0.308 -5.648 7.071 1.00 89.12 83 ARG A O 1
ATOM 682 N N . MET A 1 84 ? 1.766 -7.242 6.464 1.00 88.38 84 MET A N 1
ATOM 683 C CA . MET A 1 84 ? 0.778 -8.320 6.389 1.00 88.38 84 MET A CA 1
ATOM 684 C C . MET A 1 84 ? 0.065 -8.527 7.733 1.00 88.38 84 MET A C 1
ATOM 686 O O . MET A 1 84 ? -1.163 -8.640 7.772 1.00 88.38 84 MET A O 1
ATOM 690 N N . ILE A 1 85 ? 0.813 -8.500 8.839 1.00 89.06 85 ILE A N 1
ATOM 691 C CA . ILE A 1 85 ? 0.264 -8.595 10.197 1.00 89.06 85 ILE A CA 1
ATOM 692 C C . ILE A 1 85 ? -0.669 -7.410 10.489 1.00 89.06 85 ILE A C 1
ATOM 694 O O . ILE A 1 85 ? -1.804 -7.614 10.930 1.00 89.06 85 ILE A O 1
ATOM 698 N N . LEU A 1 86 ? -0.234 -6.177 10.209 1.00 88.88 86 LEU A N 1
ATOM 699 C CA . LEU A 1 86 ? -1.039 -4.976 10.454 1.00 88.88 86 LEU A CA 1
ATOM 700 C C . LEU A 1 86 ? -2.313 -4.946 9.601 1.00 88.88 86 LEU A C 1
ATOM 702 O O . LEU A 1 86 ? -3.379 -4.620 10.125 1.00 88.88 86 LEU A O 1
ATOM 706 N N . ILE A 1 87 ? -2.246 -5.338 8.324 1.00 90.50 87 ILE A N 1
ATOM 707 C CA . ILE A 1 87 ? -3.425 -5.468 7.452 1.00 90.50 87 ILE A CA 1
ATOM 708 C C . ILE A 1 87 ? -4.397 -6.498 8.029 1.00 90.50 87 ILE A C 1
ATOM 710 O O . ILE A 1 87 ? -5.590 -6.216 8.157 1.00 90.50 87 ILE A O 1
ATOM 714 N N . TYR A 1 88 ? -3.905 -7.666 8.447 1.00 90.75 88 TYR A N 1
ATOM 715 C CA . TYR A 1 88 ? -4.746 -8.702 9.041 1.00 90.75 88 TYR A CA 1
ATOM 716 C C . TYR A 1 88 ? -5.477 -8.212 10.301 1.00 90.75 88 TYR A C 1
ATOM 718 O O . TYR A 1 88 ? -6.695 -8.393 10.422 1.00 90.75 88 TYR A O 1
ATOM 726 N N . PHE A 1 89 ? -4.771 -7.551 11.226 1.00 88.06 89 PHE A N 1
ATOM 727 C CA . PHE A 1 89 ? -5.390 -6.995 12.433 1.00 88.06 89 PHE A CA 1
ATOM 728 C C . PHE A 1 89 ? -6.348 -5.843 12.128 1.00 88.06 89 PHE A C 1
ATOM 730 O O . PHE A 1 89 ? -7.423 -5.789 12.728 1.00 88.06 89 PHE A O 1
ATOM 737 N N . SER A 1 90 ? -6.024 -4.992 11.154 1.00 89.19 90 SER A N 1
ATOM 738 C CA . SER A 1 90 ? -6.895 -3.905 10.697 1.00 89.19 90 SER A CA 1
ATOM 739 C C . SER A 1 90 ? -8.222 -4.438 10.153 1.00 89.19 90 SER A C 1
ATOM 741 O O . SER A 1 90 ? -9.294 -4.007 10.578 1.00 89.19 90 SER A O 1
ATOM 743 N N . VAL A 1 91 ? -8.178 -5.451 9.279 1.00 89.44 91 VAL A N 1
ATOM 744 C CA . VAL A 1 91 ? -9.382 -6.091 8.719 1.00 89.44 91 VAL A CA 1
ATOM 745 C C . VAL A 1 91 ? -10.163 -6.841 9.801 1.00 89.44 91 VAL A C 1
ATOM 747 O O . VAL A 1 91 ? -11.396 -6.830 9.820 1.00 89.44 91 VAL A O 1
ATOM 750 N N . LYS A 1 92 ? -9.473 -7.491 10.743 1.00 87.75 92 LYS A N 1
ATOM 751 C CA . LYS A 1 92 ? -10.114 -8.156 11.885 1.00 87.75 92 LYS A CA 1
ATOM 752 C C . LYS A 1 92 ? -10.836 -7.163 12.798 1.00 87.75 92 LYS A C 1
ATOM 754 O O . LYS A 1 92 ? -11.935 -7.476 13.248 1.00 87.75 92 LYS A O 1
ATOM 759 N N . GLN A 1 93 ? -10.245 -5.999 13.060 1.00 86.81 93 GLN A N 1
ATOM 760 C CA . GLN A 1 93 ? -10.863 -4.934 13.849 1.00 86.81 93 GLN A CA 1
ATOM 761 C C . GLN A 1 93 ? -12.055 -4.328 13.112 1.00 86.81 93 GLN A C 1
ATOM 763 O O . GLN A 1 93 ? -13.123 -4.182 13.696 1.00 86.81 93 GLN A O 1
ATOM 768 N N . TRP A 1 94 ? -11.909 -4.062 11.815 1.00 88.62 94 TRP A N 1
ATOM 769 C CA . TRP A 1 94 ? -12.992 -3.565 10.973 1.00 88.62 94 TRP A CA 1
ATOM 770 C C . TRP A 1 94 ? -14.220 -4.488 10.978 1.00 88.62 94 TRP A C 1
ATOM 772 O O . TRP A 1 94 ? -15.341 -4.007 11.122 1.00 88.62 94 TRP A O 1
ATOM 782 N N . ARG A 1 95 ? -14.020 -5.814 10.917 1.00 87.00 95 ARG A N 1
ATOM 783 C CA . ARG A 1 95 ? -15.114 -6.800 11.021 1.00 87.00 95 ARG A CA 1
ATOM 784 C C . ARG A 1 95 ? -15.808 -6.824 12.385 1.00 87.00 95 ARG A C 1
ATOM 786 O O . ARG A 1 95 ? -16.936 -7.293 12.471 1.00 87.00 95 ARG A O 1
ATOM 793 N N . LYS A 1 96 ? -15.133 -6.376 13.445 1.00 86.06 96 LYS A N 1
ATOM 794 C CA . LYS A 1 96 ? -15.669 -6.335 14.815 1.00 86.06 96 LYS A CA 1
ATOM 795 C C . LYS A 1 96 ? -16.260 -4.983 15.199 1.00 86.06 96 LYS A C 1
ATOM 797 O O . LYS A 1 96 ? -17.010 -4.917 16.166 1.00 86.06 96 LYS A O 1
ATOM 802 N N . ALA A 1 97 ? -15.873 -3.920 14.505 1.00 85.44 97 ALA A N 1
ATOM 803 C CA . ALA A 1 97 ? -16.333 -2.573 14.781 1.00 85.44 97 ALA A CA 1
ATOM 804 C C . ALA A 1 97 ? -17.768 -2.371 14.279 1.00 85.44 97 ALA A C 1
ATOM 806 O O . ALA A 1 97 ? -18.164 -2.907 13.244 1.00 85.44 97 ALA A O 1
ATOM 807 N N . TYR A 1 98 ? -18.524 -1.529 14.980 1.00 85.44 98 TYR A N 1
ATOM 808 C CA . TYR A 1 98 ? -19.889 -1.145 14.618 1.00 85.44 98 TYR A CA 1
ATOM 809 C C . TYR A 1 98 ? -20.044 0.383 14.676 1.00 85.44 98 TYR A C 1
ATOM 811 O O . TYR A 1 98 ? -19.243 1.078 15.301 1.00 85.44 98 TYR A O 1
ATOM 819 N N . GLY A 1 99 ? -21.055 0.918 13.986 1.00 89.38 99 GLY A N 1
ATOM 820 C CA . GLY A 1 99 ? -21.364 2.353 13.981 1.00 89.38 99 GLY A CA 1
ATOM 821 C C . GLY A 1 99 ? -20.308 3.234 13.296 1.00 89.38 99 GLY A C 1
ATOM 822 O O . GLY A 1 99 ? -19.692 2.837 12.303 1.00 89.38 99 GLY A O 1
ATOM 823 N N . SER A 1 100 ? -20.099 4.438 13.836 1.00 86.31 100 SER A N 1
ATOM 824 C CA . SER A 1 100 ? -19.181 5.459 13.300 1.00 86.31 100 SER A CA 1
ATOM 825 C C . SER A 1 100 ? -17.722 4.994 13.250 1.00 86.31 100 SER A C 1
ATOM 827 O O . SER A 1 100 ? -16.999 5.310 12.305 1.00 86.31 100 SER A O 1
ATOM 829 N N . GLN A 1 101 ? -17.294 4.161 14.204 1.00 85.44 101 GLN A N 1
ATOM 830 C CA . GLN A 1 101 ? -15.951 3.576 14.205 1.00 85.44 101 GLN A CA 1
ATOM 831 C C . GLN A 1 101 ? -15.717 2.686 12.980 1.00 85.44 101 GLN A C 1
ATOM 833 O O . GLN A 1 101 ? -14.658 2.752 12.358 1.00 85.44 101 GLN A O 1
ATOM 838 N N . ARG A 1 102 ? -16.716 1.885 12.579 1.00 88.25 102 ARG A N 1
ATOM 839 C CA . ARG A 1 102 ? -16.612 1.048 11.375 1.00 88.25 102 ARG A CA 1
ATOM 840 C C . ARG A 1 102 ? -16.478 1.902 10.120 1.00 88.25 102 ARG A C 1
ATOM 842 O O . ARG A 1 102 ? -15.691 1.550 9.246 1.00 88.25 102 ARG A O 1
ATOM 849 N N . GLN A 1 103 ? -17.210 3.011 10.027 1.00 89.25 103 GLN A N 1
ATOM 850 C CA . GLN A 1 103 ? -17.131 3.920 8.879 1.00 89.25 103 GLN A CA 1
ATOM 851 C C . GLN A 1 103 ? -15.737 4.543 8.756 1.00 89.25 103 GLN A C 1
ATOM 853 O O . GLN A 1 103 ? -15.140 4.472 7.684 1.00 89.25 103 GLN A O 1
ATOM 858 N N . LEU A 1 104 ? -15.175 5.048 9.860 1.00 89.44 104 LEU A N 1
ATOM 859 C CA . LEU A 1 104 ? -13.825 5.614 9.870 1.00 89.44 104 LEU A CA 1
ATOM 860 C C . LEU A 1 104 ? -12.760 4.572 9.490 1.00 89.44 104 LEU A C 1
ATOM 862 O O . LEU A 1 104 ? -11.911 4.839 8.642 1.00 89.44 104 LEU A O 1
ATOM 866 N N . LEU A 1 105 ? -12.839 3.359 10.051 1.00 90.00 105 LEU A N 1
ATOM 867 C CA . LEU A 1 105 ? -11.934 2.258 9.698 1.00 90.00 105 LEU A CA 1
ATOM 868 C C . LEU A 1 105 ? -12.073 1.848 8.224 1.00 90.00 105 LEU A C 1
ATOM 870 O O . LEU A 1 105 ? -11.070 1.578 7.568 1.00 90.00 105 LEU A O 1
ATOM 874 N N . SER A 1 106 ? -13.300 1.835 7.689 1.00 90.50 106 SER A N 1
ATOM 875 C CA . SER A 1 106 ? -13.555 1.544 6.271 1.00 90.50 106 SER A CA 1
ATOM 876 C C . SER A 1 106 ? -12.911 2.593 5.371 1.00 90.50 106 SER A C 1
ATOM 878 O O . SER A 1 106 ? -12.268 2.236 4.386 1.00 90.50 106 SER A O 1
ATOM 880 N N . LEU A 1 107 ? -13.059 3.876 5.716 1.00 93.19 107 LEU A N 1
ATOM 881 C CA . LEU A 1 107 ? -12.476 4.987 4.970 1.00 93.19 107 LEU A CA 1
ATOM 882 C C . LEU A 1 107 ? -10.948 4.889 4.957 1.00 93.19 107 LEU A C 1
ATOM 884 O O . LEU A 1 107 ? -10.347 4.917 3.887 1.00 93.19 107 LEU A O 1
ATOM 888 N N . MET A 1 108 ? -10.327 4.705 6.124 1.00 92.19 108 MET A N 1
ATOM 889 C CA . MET A 1 108 ? -8.870 4.583 6.235 1.00 92.19 108 MET A CA 1
ATOM 890 C C . MET A 1 108 ? -8.329 3.389 5.440 1.00 92.19 108 MET A C 1
ATOM 892 O O . MET A 1 108 ? -7.353 3.532 4.706 1.00 92.19 108 MET A O 1
ATOM 896 N N . LEU A 1 109 ? -8.986 2.226 5.525 1.00 91.75 109 LEU A N 1
ATOM 897 C CA . LEU A 1 109 ? -8.608 1.060 4.725 1.00 91.75 109 LEU A CA 1
ATOM 898 C C . LEU A 1 109 ? -8.777 1.329 3.229 1.00 91.75 109 LEU A C 1
ATOM 900 O O . LEU A 1 109 ? -7.877 1.024 2.455 1.00 91.75 109 LEU A O 1
ATOM 904 N N . THR A 1 110 ? -9.886 1.940 2.814 1.00 93.06 110 THR A N 1
ATOM 905 C CA . THR A 1 110 ? -10.134 2.259 1.401 1.00 93.06 110 THR A CA 1
ATOM 906 C C . THR A 1 110 ? -9.071 3.209 0.853 1.00 93.06 110 THR A C 1
ATOM 908 O O . THR A 1 110 ? -8.550 2.970 -0.235 1.00 93.06 110 THR A O 1
ATOM 911 N N . LEU A 1 111 ? -8.689 4.239 1.614 1.00 92.06 111 LEU A N 1
ATOM 912 C CA . LEU A 1 111 ? -7.608 5.156 1.244 1.00 92.06 111 LEU A CA 1
ATOM 913 C C . LEU A 1 111 ? -6.267 4.426 1.133 1.00 92.06 111 LEU A C 1
ATOM 915 O O . LEU A 1 111 ? -5.554 4.607 0.148 1.00 92.06 111 LEU A O 1
ATOM 919 N N . TYR A 1 112 ? -5.951 3.556 2.094 1.00 92.12 112 TYR A N 1
ATOM 920 C CA . TYR A 1 112 ? -4.736 2.746 2.061 1.00 92.12 112 TYR A CA 1
ATOM 921 C C . TYR A 1 112 ? -4.678 1.834 0.826 1.00 92.12 112 TYR A C 1
ATOM 923 O O . TYR A 1 112 ? -3.685 1.842 0.093 1.00 92.12 112 TYR A O 1
ATOM 931 N N . PHE A 1 113 ? -5.744 1.074 0.559 1.00 91.75 113 PHE A N 1
ATOM 932 C CA . PHE A 1 113 ? -5.823 0.174 -0.594 1.00 91.75 113 PHE A CA 1
ATOM 933 C C . PHE A 1 113 ? -5.773 0.952 -1.915 1.00 91.75 113 PHE A C 1
ATOM 935 O O . PHE A 1 113 ? -5.030 0.570 -2.811 1.00 91.75 113 PHE A O 1
ATOM 942 N N . SER A 1 114 ? -6.471 2.085 -2.019 1.00 91.50 114 SER A N 1
ATOM 943 C CA . SER A 1 114 ? -6.469 2.916 -3.233 1.00 91.50 114 SER A CA 1
ATOM 944 C C . SER A 1 114 ? -5.092 3.524 -3.509 1.00 91.50 114 SER A C 1
ATOM 946 O O . SER A 1 114 ? -4.595 3.462 -4.632 1.00 91.50 114 SER A O 1
ATOM 948 N N . MET A 1 115 ? -4.437 4.064 -2.476 1.00 89.81 115 MET A N 1
ATOM 949 C CA . MET A 1 115 ? -3.108 4.662 -2.607 1.00 89.81 115 MET A CA 1
ATOM 950 C C . MET A 1 115 ? -2.062 3.608 -2.978 1.00 89.81 115 MET A C 1
ATOM 952 O O . MET A 1 115 ? -1.278 3.808 -3.902 1.00 89.81 115 MET A O 1
ATOM 956 N N . THR A 1 116 ? -2.065 2.460 -2.296 1.00 90.62 116 THR A N 1
ATOM 957 C CA . THR A 1 116 ? -1.144 1.357 -2.616 1.00 90.62 116 THR A CA 1
ATOM 958 C C . THR A 1 116 ? -1.415 0.765 -3.997 1.00 90.62 116 THR A C 1
ATOM 960 O O . THR A 1 116 ? -0.466 0.395 -4.681 1.00 90.62 116 THR A O 1
ATOM 963 N N . PHE A 1 117 ? -2.673 0.712 -4.443 1.00 88.62 117 PHE A N 1
ATOM 964 C CA . PHE A 1 117 ? -3.031 0.238 -5.780 1.00 88.62 117 PHE A CA 1
ATOM 965 C C . PHE A 1 117 ? -2.480 1.155 -6.874 1.00 88.62 117 PHE A C 1
ATOM 967 O O . PHE A 1 117 ? -1.852 0.680 -7.818 1.00 88.62 117 PHE A O 1
ATOM 974 N N . MET A 1 118 ? -2.627 2.472 -6.706 1.00 89.44 118 MET A N 1
ATOM 975 C CA . MET A 1 118 ? -2.047 3.460 -7.618 1.00 89.44 118 MET A CA 1
ATOM 976 C C . MET A 1 118 ? -0.521 3.298 -7.733 1.00 89.44 118 MET A C 1
ATOM 978 O O . MET A 1 118 ? 0.022 3.283 -8.838 1.00 89.44 118 MET A O 1
ATOM 982 N N . TRP A 1 119 ? 0.173 3.099 -6.608 1.00 88.31 119 TRP A N 1
ATOM 983 C CA . TRP A 1 119 ? 1.622 2.875 -6.610 1.00 88.31 119 TRP A CA 1
ATOM 984 C C . TRP A 1 119 ? 2.038 1.527 -7.210 1.00 88.31 119 TRP A C 1
ATOM 986 O O . TRP A 1 119 ? 3.073 1.451 -7.875 1.00 88.31 119 TRP A O 1
ATOM 996 N N . ALA A 1 120 ? 1.237 0.475 -7.041 1.00 85.94 120 ALA A N 1
ATOM 997 C CA . ALA A 1 120 ? 1.506 -0.830 -7.642 1.00 85.94 120 ALA A CA 1
ATOM 998 C C . ALA A 1 120 ? 1.474 -0.794 -9.178 1.00 85.94 120 ALA A C 1
ATOM 1000 O O . ALA A 1 120 ? 2.251 -1.491 -9.833 1.00 85.94 120 ALA A O 1
ATOM 1001 N N . LEU A 1 121 ? 0.614 0.046 -9.763 1.00 83.81 121 LEU A N 1
ATOM 1002 C CA . LEU A 1 121 ? 0.582 0.257 -11.212 1.00 83.81 121 LEU A CA 1
ATOM 1003 C C . LEU A 1 121 ? 1.844 0.979 -11.704 1.00 83.81 121 LEU A C 1
ATOM 1005 O O . LEU A 1 121 ? 2.421 0.589 -12.721 1.00 83.81 121 LEU A O 1
ATOM 1009 N N . GLY A 1 122 ? 2.297 1.991 -10.958 1.00 80.62 122 GLY A N 1
ATOM 1010 C CA . GLY A 1 122 ? 3.447 2.826 -11.318 1.00 80.62 122 GLY A CA 1
ATOM 1011 C C . GLY A 1 122 ? 4.822 2.220 -11.024 1.00 80.62 122 GLY A C 1
ATOM 1012 O O . GLY A 1 122 ? 5.827 2.754 -11.486 1.00 80.62 122 GLY A O 1
ATOM 1013 N N . THR A 1 123 ? 4.900 1.120 -10.268 1.00 83.19 123 THR A N 1
ATOM 1014 C CA . THR A 1 123 ? 6.177 0.529 -9.840 1.00 83.19 123 THR A CA 1
ATOM 1015 C C . THR A 1 123 ? 6.333 -0.921 -10.299 1.00 83.19 123 THR A C 1
ATOM 1017 O O . THR A 1 123 ? 5.389 -1.710 -10.331 1.00 83.19 123 THR A O 1
ATOM 1020 N N . THR A 1 124 ? 7.556 -1.283 -10.683 1.00 80.81 124 THR A N 1
ATOM 1021 C CA . THR A 1 124 ? 7.922 -2.618 -11.200 1.00 80.81 124 THR A CA 1
ATOM 1022 C C . THR A 1 124 ? 9.003 -3.307 -10.362 1.00 80.81 124 THR A C 1
ATOM 1024 O O . THR A 1 124 ? 9.432 -4.415 -10.691 1.00 80.81 124 THR A O 1
ATOM 1027 N N . ASN A 1 125 ? 9.427 -2.664 -9.270 1.00 83.69 125 ASN A N 1
ATOM 1028 C CA . ASN A 1 125 ? 10.604 -3.008 -8.483 1.00 83.69 125 ASN A CA 1
ATOM 1029 C C . ASN A 1 125 ? 10.334 -2.859 -6.983 1.00 83.69 125 ASN A C 1
ATOM 1031 O O . ASN A 1 125 ? 9.853 -1.804 -6.553 1.00 83.69 125 ASN A O 1
ATOM 1035 N N . TYR A 1 126 ? 10.717 -3.861 -6.183 1.00 79.69 126 TYR A N 1
ATOM 1036 C CA . TYR A 1 126 ? 10.501 -3.817 -4.735 1.00 79.69 126 TYR A CA 1
ATOM 1037 C C . TYR A 1 126 ? 11.306 -2.721 -4.028 1.00 79.69 126 TYR A C 1
ATOM 1039 O O . TYR A 1 126 ? 10.812 -2.134 -3.073 1.00 79.69 126 TYR A O 1
ATOM 1047 N N . GLY A 1 127 ? 12.503 -2.369 -4.506 1.00 77.38 127 GLY A N 1
ATOM 1048 C CA . GLY A 1 127 ? 13.302 -1.280 -3.933 1.00 77.38 127 GLY A CA 1
ATOM 1049 C C . GLY A 1 127 ? 12.619 0.082 -4.079 1.00 77.38 127 GLY A C 1
ATOM 1050 O O . GLY A 1 127 ? 12.617 0.903 -3.161 1.00 77.38 127 GLY A O 1
ATOM 1051 N N . THR A 1 128 ? 11.968 0.309 -5.219 1.00 81.19 128 THR A N 1
ATOM 1052 C CA . THR A 1 128 ? 11.156 1.509 -5.431 1.00 81.19 128 THR A CA 1
ATOM 1053 C C . THR A 1 128 ? 9.852 1.432 -4.643 1.00 81.19 128 THR A C 1
ATOM 1055 O O . THR A 1 128 ? 9.467 2.433 -4.044 1.00 81.19 128 THR A O 1
ATOM 1058 N N . ALA A 1 129 ? 9.206 0.269 -4.562 1.00 83.00 129 ALA A N 1
ATOM 1059 C CA . ALA A 1 129 ? 7.991 0.100 -3.770 1.00 83.00 129 ALA A CA 1
ATOM 1060 C C . ALA A 1 129 ? 8.194 0.385 -2.276 1.00 83.00 129 ALA A C 1
ATOM 1062 O O . ALA A 1 129 ? 7.365 1.071 -1.691 1.00 83.00 129 ALA A O 1
ATOM 1063 N N . LEU A 1 130 ? 9.320 -0.016 -1.675 1.00 81.88 130 LEU A N 1
ATOM 1064 C CA . LEU A 1 130 ? 9.636 0.291 -0.268 1.00 81.88 130 LEU A CA 1
ATOM 1065 C C . LEU A 1 130 ? 9.611 1.795 0.032 1.00 81.88 130 LEU A C 1
ATOM 1067 O O . LEU A 1 130 ? 9.057 2.229 1.039 1.00 81.88 130 LEU A O 1
ATOM 1071 N N . ARG A 1 131 ? 10.146 2.622 -0.871 1.00 84.25 131 ARG A N 1
ATOM 1072 C CA . ARG A 1 131 ? 10.114 4.085 -0.697 1.00 84.25 131 ARG A CA 1
ATOM 1073 C C . ARG A 1 131 ? 8.691 4.637 -0.752 1.00 84.25 131 ARG A C 1
ATOM 1075 O O . ARG A 1 131 ? 8.343 5.528 0.015 1.00 84.25 131 ARG A O 1
ATOM 1082 N N . HIS A 1 132 ? 7.846 4.070 -1.606 1.00 86.06 132 HIS A N 1
ATOM 1083 C CA . HIS A 1 132 ? 6.439 4.462 -1.709 1.00 86.06 132 HIS A CA 1
ATOM 1084 C C . HIS A 1 132 ? 5.596 3.925 -0.553 1.00 86.06 132 HIS A C 1
ATOM 1086 O O . HIS A 1 132 ? 4.644 4.569 -0.112 1.00 86.06 132 HIS A O 1
ATOM 1092 N N . HIS A 1 133 ? 5.980 2.782 0.008 1.00 84.94 133 HIS A N 1
ATOM 1093 C CA . HIS A 1 133 ? 5.356 2.232 1.197 1.00 84.94 133 HIS A CA 1
ATOM 1094 C C . HIS A 1 133 ? 5.449 3.174 2.391 1.00 84.94 133 HIS A C 1
ATOM 1096 O O . HIS A 1 133 ? 4.453 3.288 3.110 1.00 84.94 133 HIS A O 1
ATOM 1102 N N . MET A 1 134 ? 6.566 3.890 2.549 1.00 82.75 134 MET A N 1
ATOM 1103 C CA . MET A 1 134 ? 6.771 4.881 3.609 1.00 82.75 134 MET A CA 1
ATOM 1104 C C . MET A 1 134 ? 5.660 5.949 3.642 1.00 82.75 134 MET A C 1
ATOM 1106 O O . MET A 1 134 ? 5.220 6.342 4.720 1.00 82.75 134 MET A O 1
ATOM 1110 N N . LEU A 1 135 ? 5.120 6.344 2.479 1.00 85.19 135 LEU A N 1
ATOM 1111 C CA . LEU A 1 135 ? 4.030 7.328 2.369 1.00 85.19 135 LEU A CA 1
ATOM 1112 C C . LEU A 1 135 ? 2.682 6.802 2.881 1.00 85.19 135 LEU A C 1
ATOM 1114 O O . LEU A 1 135 ? 1.855 7.570 3.362 1.00 85.19 135 LEU A O 1
ATOM 1118 N N . SER A 1 136 ? 2.455 5.493 2.766 1.00 86.88 136 SER A N 1
ATOM 1119 C CA . SER A 1 136 ? 1.208 4.826 3.176 1.00 86.88 136 SER A CA 1
ATOM 1120 C C . SER A 1 136 ? 1.277 4.212 4.580 1.00 86.88 136 SER A C 1
ATOM 1122 O O . SER A 1 136 ? 0.267 3.755 5.117 1.00 86.88 136 SER A O 1
ATOM 1124 N N . TRP A 1 137 ? 2.473 4.174 5.173 1.00 87.19 137 TRP A N 1
ATOM 1125 C CA . TRP A 1 137 ? 2.768 3.389 6.371 1.00 87.19 137 TRP A CA 1
ATOM 1126 C C . TRP A 1 137 ? 2.027 3.898 7.610 1.00 87.19 137 TRP A C 1
ATOM 1128 O O . TRP A 1 137 ? 1.500 3.114 8.394 1.00 87.19 137 TRP A O 1
ATOM 1138 N N . TRP A 1 138 ? 1.902 5.217 7.750 1.00 88.81 138 TRP A N 1
ATOM 1139 C CA . TRP A 1 138 ? 1.211 5.835 8.882 1.00 88.81 138 TRP A CA 1
ATOM 1140 C C . TRP A 1 138 ? -0.266 5.413 8.976 1.00 88.81 138 TRP A C 1
ATOM 1142 O O . TRP A 1 138 ? -0.763 5.193 10.078 1.00 88.81 138 TRP A O 1
ATOM 1152 N N . ILE A 1 139 ? -0.951 5.216 7.840 1.00 89.75 139 ILE A N 1
ATOM 1153 C CA . ILE A 1 139 ? -2.372 4.829 7.811 1.00 89.75 139 ILE A CA 1
ATOM 1154 C C . ILE A 1 139 ? -2.548 3.448 8.442 1.00 89.75 139 ILE A C 1
ATOM 1156 O O . ILE A 1 139 ? -3.377 3.259 9.333 1.00 89.75 139 ILE A O 1
ATOM 1160 N N . ILE A 1 140 ? -1.747 2.475 7.997 1.00 89.75 140 ILE A N 1
ATOM 1161 C CA . ILE A 1 140 ? -1.891 1.094 8.460 1.00 89.75 140 ILE A CA 1
ATOM 1162 C C . ILE A 1 140 ? -1.410 0.921 9.903 1.00 89.75 140 ILE A C 1
ATOM 1164 O O . ILE A 1 140 ? -1.953 0.094 10.631 1.00 89.75 140 ILE A O 1
ATOM 1168 N N . VAL A 1 141 ? -0.448 1.734 10.347 1.00 89.19 141 VAL A N 1
ATOM 1169 C CA . VAL A 1 141 ? -0.010 1.764 11.747 1.00 89.19 141 VAL A CA 1
ATOM 1170 C C . VAL A 1 141 ? -1.123 2.302 12.647 1.00 89.19 141 VAL A C 1
ATOM 1172 O O . VAL A 1 141 ? -1.470 1.642 13.620 1.00 89.19 141 VAL A O 1
ATOM 1175 N N . ILE A 1 142 ? -1.753 3.432 12.312 1.00 88.62 142 ILE A N 1
ATOM 1176 C CA . ILE A 1 142 ? -2.840 4.002 13.132 1.00 88.62 142 ILE A CA 1
ATOM 1177 C C . ILE A 1 142 ? -4.021 3.030 13.254 1.00 88.62 142 ILE A C 1
ATOM 1179 O O . ILE A 1 142 ? -4.603 2.883 14.328 1.00 88.62 142 ILE A O 1
ATOM 1183 N N . VAL A 1 143 ? -4.36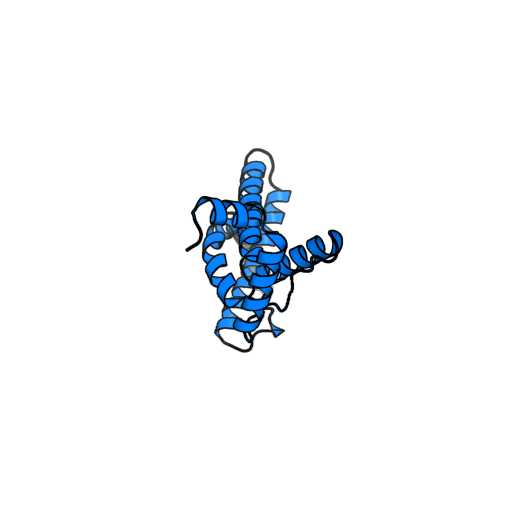7 2.344 12.165 1.00 89.06 143 VAL A N 1
ATOM 1184 C CA . VAL A 1 143 ? -5.516 1.429 12.127 1.00 89.06 143 VAL A CA 1
ATOM 1185 C C . VAL A 1 143 ? -5.192 0.062 12.748 1.00 89.06 143 VAL A C 1
ATOM 1187 O O . VAL A 1 143 ? -6.027 -0.518 13.446 1.00 89.06 143 VAL A O 1
ATOM 1190 N N . GLY A 1 144 ? -3.995 -0.469 12.496 1.00 83.75 144 GLY A 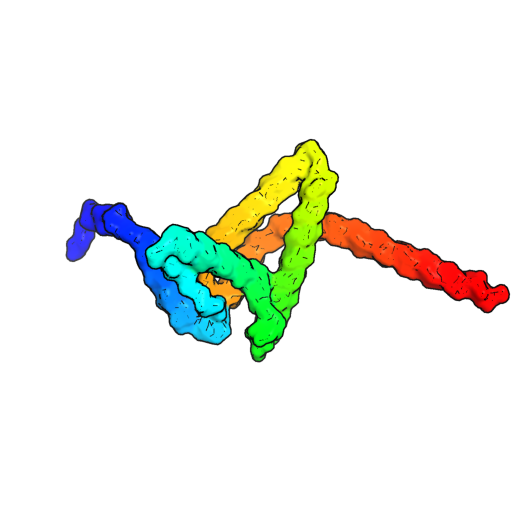N 1
ATOM 1191 C CA . GLY A 1 144 ? -3.612 -1.841 12.832 1.00 83.75 144 GLY A CA 1
ATOM 1192 C C . GLY A 1 144 ? -2.869 -2.006 14.156 1.00 83.75 144 GLY A C 1
ATOM 1193 O O . GLY A 1 144 ? -2.940 -3.081 14.755 1.00 83.75 144 GLY A O 1
ATOM 1194 N N . LEU A 1 145 ? -2.188 -0.967 14.650 1.00 87.69 145 LEU A N 1
ATOM 1195 C CA . LEU A 1 145 ? -1.399 -1.044 15.884 1.00 87.69 145 LEU A CA 1
ATOM 1196 C C . LEU A 1 145 ? -2.266 -1.185 17.150 1.00 87.69 145 LEU A C 1
ATOM 1198 O O . LEU A 1 145 ? -1.957 -2.063 17.958 1.00 87.69 145 LEU A O 1
ATOM 1202 N N . PRO A 1 146 ? -3.371 -0.430 17.343 1.00 87.31 146 PRO A N 1
ATOM 1203 C CA . PRO A 1 146 ? -4.216 -0.597 18.528 1.00 87.31 146 PRO A CA 1
ATOM 1204 C C . PRO A 1 146 ? -4.758 -2.030 18.726 1.00 87.31 146 PRO A C 1
ATOM 1206 O O . PRO A 1 146 ? -4.593 -2.579 19.821 1.00 87.31 146 PRO A O 1
ATOM 1209 N N . PRO A 1 147 ? -5.351 -2.702 17.710 1.00 84.69 147 PRO A N 1
ATOM 1210 C CA . PRO A 1 147 ? -5.829 -4.076 17.879 1.00 84.69 147 PRO A CA 1
ATOM 1211 C C . PRO A 1 147 ? -4.696 -5.100 18.048 1.00 84.69 147 PRO A C 1
ATOM 1213 O O . PRO A 1 147 ? -4.914 -6.135 18.685 1.00 84.69 147 PRO A O 1
ATOM 1216 N N . LEU A 1 148 ? -3.501 -4.832 17.509 1.00 85.81 148 LEU A N 1
ATOM 1217 C CA . LEU A 1 148 ? -2.310 -5.657 17.726 1.00 85.81 148 LEU A CA 1
ATOM 1218 C C . LEU A 1 148 ? -1.846 -5.577 19.189 1.00 85.81 148 LEU A C 1
ATOM 1220 O O . LEU A 1 148 ? -1.693 -6.612 19.838 1.00 85.81 148 LEU A O 1
ATOM 1224 N N . MET A 1 149 ? -1.700 -4.366 19.732 1.00 85.50 149 MET A N 1
ATOM 1225 C CA . MET A 1 149 ? -1.277 -4.147 21.121 1.00 85.50 149 MET A CA 1
ATOM 1226 C C . MET A 1 149 ? -2.266 -4.744 22.123 1.00 85.50 149 MET A C 1
ATOM 1228 O O . MET A 1 149 ? -1.855 -5.420 23.064 1.00 85.50 149 MET A O 1
ATOM 1232 N N . ALA A 1 150 ? -3.572 -4.597 21.878 1.00 83.19 150 ALA A N 1
ATOM 1233 C CA . ALA A 1 150 ? -4.599 -5.221 22.711 1.00 83.19 150 ALA A CA 1
ATOM 1234 C C . ALA A 1 150 ? -4.461 -6.755 22.763 1.00 83.19 150 ALA A C 1
ATOM 1236 O O . ALA A 1 150 ? -4.710 -7.378 23.792 1.00 83.19 150 ALA A O 1
ATOM 1237 N N . ARG A 1 151 ? -4.048 -7.388 21.658 1.00 81.44 151 ARG A N 1
ATOM 1238 C CA . ARG A 1 151 ? -3.838 -8.841 21.594 1.00 81.44 151 ARG A CA 1
ATOM 1239 C C . ARG A 1 151 ? -2.558 -9.281 22.287 1.00 81.44 151 ARG A C 1
ATOM 1241 O O . ARG A 1 151 ? -2.593 -10.290 22.985 1.00 81.44 151 ARG A O 1
ATOM 1248 N N . LEU A 1 152 ? -1.471 -8.535 22.115 1.00 83.88 152 LEU A N 1
ATOM 1249 C CA . LEU A 1 152 ? -0.205 -8.811 22.791 1.00 83.88 152 LEU A CA 1
ATOM 1250 C C . LEU A 1 152 ? -0.342 -8.671 24.311 1.00 83.88 152 LEU A C 1
ATOM 1252 O O . LEU A 1 152 ? 0.118 -9.549 25.032 1.00 83.88 152 LEU A O 1
ATOM 1256 N N . GLY A 1 153 ? -1.056 -7.648 24.790 1.00 81.12 153 GLY A N 1
ATOM 1257 C CA . GLY A 1 153 ? -1.311 -7.452 26.220 1.00 81.12 153 GLY A CA 1
ATOM 1258 C C . GLY A 1 153 ? -2.056 -8.622 26.869 1.00 81.12 153 GLY A C 1
ATOM 1259 O O . GLY A 1 153 ? -1.647 -9.084 27.927 1.00 81.12 153 GLY A O 1
ATOM 1260 N N . ILE A 1 154 ? -3.091 -9.160 26.209 1.00 78.94 154 ILE A N 1
ATOM 1261 C CA . ILE A 1 154 ? -3.840 -10.335 26.701 1.00 78.94 154 ILE A CA 1
ATOM 1262 C C . ILE A 1 154 ? -2.952 -11.587 26.771 1.00 78.94 154 ILE A C 1
ATOM 1264 O O . ILE A 1 154 ? -3.092 -12.401 27.679 1.00 78.94 154 ILE A O 1
ATOM 1268 N N . ILE A 1 155 ? -2.056 -11.771 25.798 1.00 78.56 155 ILE A N 1
ATOM 1269 C CA . ILE A 1 155 ? -1.147 -12.925 25.776 1.00 78.56 155 ILE A CA 1
ATOM 1270 C C . ILE A 1 155 ? -0.110 -12.800 26.894 1.00 78.56 155 ILE A C 1
ATOM 1272 O O . ILE A 1 155 ? 0.119 -13.766 27.615 1.00 78.56 155 ILE A O 1
ATOM 1276 N N . LEU A 1 156 ? 0.492 -11.619 27.051 1.00 78.62 156 LEU A N 1
ATOM 1277 C CA . LEU A 1 156 ? 1.509 -11.361 28.071 1.00 78.62 156 LEU A CA 1
ATOM 1278 C C . LEU A 1 156 ? 0.942 -11.529 29.485 1.00 78.62 156 LEU A C 1
ATOM 1280 O O . LEU A 1 156 ? 1.524 -12.265 30.276 1.00 78.62 156 LEU A O 1
ATOM 1284 N N . SER A 1 157 ? -0.231 -10.957 29.772 1.00 78.25 157 SER A N 1
ATOM 1285 C CA . SER A 1 157 ? -0.880 -11.130 31.077 1.00 78.25 157 SER A CA 1
ATOM 1286 C C . SER A 1 157 ? -1.291 -12.581 31.345 1.00 78.25 157 SER A C 1
ATOM 1288 O O . SER A 1 157 ? -1.164 -13.067 32.465 1.00 78.25 157 SER A O 1
ATOM 1290 N N . GLY A 1 158 ? -1.724 -13.316 30.315 1.00 72.19 158 GLY A N 1
ATOM 1291 C CA . GLY A 1 158 ? -2.019 -14.746 30.432 1.00 72.19 158 GLY A CA 1
ATOM 1292 C C . GLY A 1 158 ? -0.784 -15.613 30.714 1.00 72.19 158 GLY A C 1
ATOM 1293 O O . GLY A 1 158 ? -0.892 -16.626 31.405 1.00 72.19 158 GLY A O 1
ATOM 1294 N N . LEU A 1 159 ? 0.391 -15.226 30.208 1.00 74.75 159 LEU A N 1
ATOM 1295 C CA . LEU A 1 159 ? 1.657 -15.914 30.487 1.00 74.75 159 LEU A CA 1
ATOM 1296 C C . LEU A 1 159 ? 2.153 -15.653 31.913 1.00 74.75 159 LEU A C 1
ATOM 1298 O O . LEU A 1 159 ? 2.684 -16.568 32.541 1.00 74.75 159 LEU A O 1
ATOM 1302 N N . GLU A 1 160 ? 1.954 -14.440 32.424 1.00 71.00 160 GLU A N 1
ATOM 1303 C CA . GLU A 1 160 ? 2.348 -14.046 33.780 1.00 71.00 160 GLU A CA 1
ATOM 1304 C C . GLU A 1 160 ? 1.522 -14.795 34.837 1.00 71.00 160 GLU A C 1
ATOM 1306 O O . GLU A 1 160 ? 2.085 -15.485 35.683 1.00 71.00 160 GLU A O 1
ATOM 1311 N N . LEU A 1 161 ? 0.195 -14.851 34.666 1.00 72.31 161 LEU A N 1
ATOM 1312 C CA . LEU A 1 161 ? -0.697 -15.629 35.541 1.00 72.31 161 LEU A CA 1
ATOM 1313 C C . LEU A 1 161 ? -0.384 -17.139 35.547 1.00 72.31 161 LEU A C 1
ATOM 1315 O O . LEU A 1 161 ? -0.542 -17.809 36.568 1.00 72.31 161 LEU A O 1
ATOM 1319 N N . ARG A 1 162 ? 0.077 -17.698 34.417 1.00 71.56 162 ARG A N 1
ATOM 1320 C CA . ARG A 1 162 ? 0.47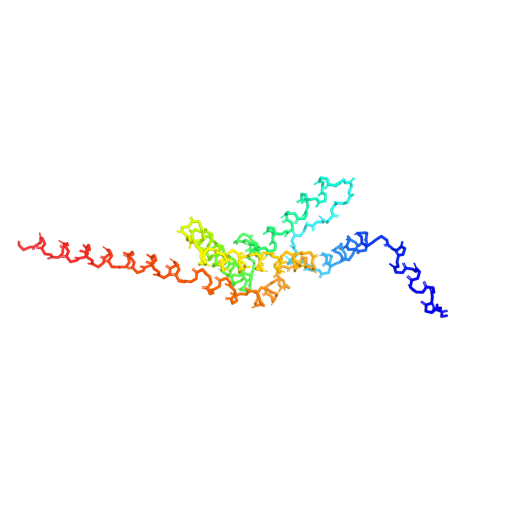6 -19.115 34.318 1.00 71.56 162 ARG A CA 1
ATOM 1321 C C . ARG A 1 162 ? 1.817 -19.402 35.002 1.00 71.56 162 ARG A C 1
ATOM 1323 O O . ARG A 1 162 ? 2.053 -20.531 35.431 1.00 71.56 162 ARG A O 1
ATOM 1330 N N . LYS A 1 163 ? 2.707 -18.412 35.082 1.00 72.19 163 LYS A N 1
ATOM 1331 C CA . LYS A 1 163 ? 3.992 -18.535 35.779 1.00 72.19 163 LYS A CA 1
ATOM 1332 C C . LYS A 1 163 ? 3.781 -18.588 37.296 1.00 72.19 163 LYS A C 1
ATOM 1334 O O . LYS A 1 163 ? 4.362 -19.453 37.948 1.00 72.19 163 LYS A O 1
ATOM 1339 N N . ASP A 1 164 ? 2.886 -17.753 37.818 1.00 70.06 164 ASP A N 1
ATOM 1340 C CA . ASP A 1 164 ? 2.591 -17.676 39.255 1.00 70.06 164 ASP A CA 1
ATOM 1341 C C . ASP A 1 164 ? 1.865 -18.931 39.771 1.00 70.06 164 ASP A C 1
ATOM 1343 O O . ASP A 1 164 ? 2.157 -19.429 40.860 1.00 70.06 164 ASP A O 1
ATOM 1347 N N . SER A 1 165 ? 0.980 -19.530 38.962 1.00 63.25 165 SER A N 1
ATOM 1348 C CA . SER A 1 165 ? 0.301 -20.776 39.348 1.00 63.25 165 SER A CA 1
ATOM 1349 C C . SER A 1 165 ? 1.256 -21.972 39.454 1.00 63.25 165 SER A C 1
ATOM 1351 O O . SER A 1 165 ? 0.994 -22.902 40.212 1.00 63.25 165 SER A O 1
ATOM 1353 N N . HIS A 1 166 ? 2.354 -21.975 38.690 1.00 60.00 166 HIS A N 1
ATOM 1354 C CA . HIS A 1 166 ? 3.350 -23.047 38.723 1.00 60.00 166 HIS A CA 1
ATOM 1355 C C . HIS A 1 166 ? 4.348 -22.903 39.880 1.00 60.00 166 HIS A C 1
ATOM 1357 O O . HIS A 1 166 ? 4.853 -23.923 40.341 1.00 60.00 166 HIS A O 1
ATOM 1363 N N . SER A 1 167 ? 4.616 -21.685 40.373 1.00 59.97 167 SER A N 1
ATOM 1364 C CA . SER A 1 167 ? 5.495 -21.492 41.538 1.00 59.97 167 SER A CA 1
ATOM 1365 C C . SER A 1 167 ? 4.780 -21.701 42.879 1.00 59.97 167 SER A C 1
ATOM 1367 O O . SER A 1 167 ? 5.438 -21.984 43.874 1.00 59.97 167 SER A O 1
ATOM 1369 N N . SER A 1 168 ? 3.448 -21.577 42.927 1.00 59.44 168 SER A N 1
ATOM 1370 C CA . SER A 1 168 ? 2.666 -21.763 44.161 1.00 59.44 168 SER A CA 1
ATOM 1371 C C . SER A 1 168 ? 2.241 -23.217 44.427 1.00 59.44 168 SER A C 1
ATOM 1373 O O . SER A 1 168 ? 1.701 -23.493 45.494 1.00 59.44 168 SER A O 1
ATOM 1375 N N . GLY A 1 169 ? 2.452 -24.140 43.480 1.00 56.47 169 GLY A N 1
ATOM 1376 C CA . GLY A 1 169 ? 2.085 -25.560 43.605 1.00 56.47 169 GLY A CA 1
ATOM 1377 C C . GLY A 1 169 ? 3.242 -26.499 43.966 1.00 56.47 169 GLY A C 1
ATOM 1378 O O . GLY A 1 169 ? 3.083 -27.711 43.850 1.00 56.47 169 GLY A O 1
ATOM 1379 N N . SER A 1 170 ? 4.408 -25.963 44.343 1.00 52.47 170 SER A N 1
ATOM 1380 C CA . SER A 1 170 ? 5.619 -26.735 44.666 1.00 52.47 170 SER A CA 1
ATOM 1381 C C . SER A 1 170 ? 6.088 -26.578 46.121 1.00 52.47 170 SER A C 1
ATOM 1383 O O . SER A 1 170 ? 7.288 -26.682 46.377 1.00 52.47 170 SER A O 1
ATOM 1385 N N . ILE A 1 171 ? 5.173 -26.281 47.049 1.00 46.84 171 ILE A N 1
ATOM 1386 C CA . ILE A 1 171 ? 5.427 -26.259 48.500 1.00 46.84 171 ILE A CA 1
ATOM 1387 C C . ILE A 1 171 ? 4.657 -27.405 49.145 1.00 46.84 171 ILE A C 1
ATOM 1389 O O . ILE A 1 171 ? 3.457 -27.543 48.815 1.00 46.84 171 ILE A O 1
#

Sequence (171 aa):
EMNEIQTLSYLLNQNWLDVVARFRANSILDSGRTTYGVYLDLSSTYMMVYSTLKMYVYYLFAPFPWQVDSLTGLYAGTESIMRMILIYFSVKQWRKAYGSQRQLLSLMLTLYFSMTFMWALGTTNYGTALRHHMLSWWIIVIVGLPPLMARLGIILSGLELRKDSHSSGSI

Secondary structure (DSSP, 8-state):
---HHHHHHHHHTS-HHHHHHHHHHHHHHHTGGGB-------SSHHHHHHHHHHHHHHHHHPSPGGG--SHHHHHHHHHHHHHHHHHHHHHHHHHH--THHHHHHHHHHHHHHHHHHHHHHH--BHHHHHHHHHHHHHHHHHHHHHHHHHHHHHHHHHHHHHHHHHHTT--

Foldseek 3Di:
DDDPVRVVVCVVPDPVLVVLQVVLVVVQVVQPLFFPPQGQDPVDPVSNVVSLVVLLVCLQQPPDPVSDPDPVRVVLNVVSVVLVQLVVQLVVVLVVDDDPVNVVSVVLVVVLSVQSSVVSSVDGGSVVSVVSCVVSVVSSCVRRVVSVVVVVVVVVVVVVVVVVVVVVPPD

pLDDT: mean 81.75, std 8.13, range [46.84, 93.19]

Organism: NCBI:txid408172

Radius of gyration: 22.49 Å; chains: 1; bounding box: 42×50×82 Å